Protein AF-A0A1I0L1R0-F1 (afdb_monomer_lite)

Structure (mmCIF, N/CA/C/O backbone):
data_AF-A0A1I0L1R0-F1
#
_entry.id   AF-A0A1I0L1R0-F1
#
loop_
_atom_site.group_PDB
_atom_site.id
_atom_site.type_symbol
_atom_site.label_atom_id
_atom_site.label_alt_id
_atom_site.label_comp_id
_atom_site.label_asym_id
_atom_site.label_entity_id
_atom_site.label_seq_id
_atom_site.pdbx_PDB_ins_code
_atom_site.Cartn_x
_atom_site.Cartn_y
_atom_site.Cartn_z
_atom_site.occupancy
_atom_site.B_iso_or_equiv
_atom_site.auth_seq_id
_atom_site.auth_comp_id
_atom_site.auth_asym_id
_atom_site.auth_atom_id
_atom_site.pdbx_PDB_model_num
ATOM 1 N N . LYS A 1 1 ? 3.692 9.859 8.288 1.00 63.09 1 LYS A N 1
ATOM 2 C CA . LYS A 1 1 ? 5.084 9.356 8.407 1.00 63.09 1 LYS A CA 1
ATOM 3 C C . LYS A 1 1 ? 5.254 7.915 7.910 1.00 63.09 1 LYS A C 1
ATOM 5 O O . LYS A 1 1 ? 5.755 7.766 6.807 1.00 63.09 1 LYS A O 1
ATOM 10 N N . SER A 1 2 ? 4.812 6.859 8.609 1.00 74.94 2 SER A N 1
ATOM 11 C CA . SER A 1 2 ? 5.102 5.467 8.178 1.00 74.94 2 SER A CA 1
ATOM 12 C C . SER A 1 2 ? 4.488 5.077 6.824 1.00 74.94 2 SER A C 1
ATOM 14 O O . SER A 1 2 ? 5.143 4.433 6.011 1.00 74.94 2 SER A O 1
ATOM 16 N N . TYR A 1 3 ? 3.26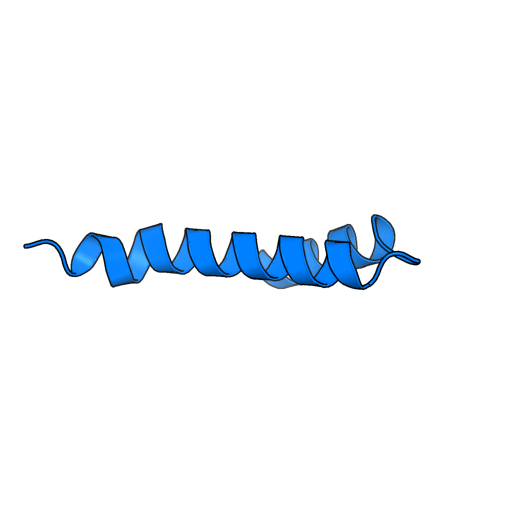3 5.528 6.538 1.00 78.06 3 TYR A N 1
ATOM 17 C CA . TYR A 1 3 ? 2.596 5.230 5.264 1.00 78.06 3 TYR A CA 1
ATOM 18 C C . TYR A 1 3 ? 3.191 5.992 4.065 1.00 78.06 3 TYR A C 1
ATOM 20 O O . TYR A 1 3 ? 3.189 5.497 2.943 1.00 78.06 3 TYR A O 1
ATOM 28 N N . GLU A 1 4 ? 3.739 7.190 4.275 1.00 86.50 4 GLU A N 1
ATOM 29 C CA . GLU A 1 4 ? 4.378 7.961 3.197 1.00 86.50 4 GLU A CA 1
ATOM 30 C C . GLU A 1 4 ? 5.696 7.326 2.764 1.00 86.50 4 GLU A C 1
ATOM 32 O O . GLU A 1 4 ? 5.922 7.161 1.569 1.00 86.50 4 GLU A O 1
ATOM 37 N N . LEU A 1 5 ? 6.515 6.891 3.727 1.00 91.44 5 LEU A N 1
ATOM 38 C CA . LEU A 1 5 ? 7.750 6.158 3.447 1.00 91.44 5 LEU A CA 1
ATOM 39 C C . LEU A 1 5 ? 7.471 4.829 2.736 1.00 91.44 5 LEU A C 1
ATOM 41 O O . LEU A 1 5 ? 8.191 4.471 1.807 1.00 91.44 5 LEU A O 1
ATOM 45 N N . LEU A 1 6 ? 6.392 4.134 3.114 1.00 88.88 6 LEU A N 1
ATOM 46 C CA . LEU A 1 6 ? 5.944 2.939 2.401 1.00 88.88 6 LEU A CA 1
ATOM 47 C C . LEU A 1 6 ? 5.623 3.252 0.935 1.00 88.88 6 LEU A C 1
ATOM 49 O O . LEU A 1 6 ? 6.095 2.547 0.051 1.00 88.88 6 LEU A O 1
ATOM 53 N N . LYS A 1 7 ? 4.860 4.319 0.659 1.00 88.19 7 LYS A N 1
ATOM 54 C CA . LYS A 1 7 ? 4.519 4.702 -0.720 1.00 88.19 7 LYS A CA 1
ATOM 55 C C . LYS A 1 7 ? 5.757 4.992 -1.565 1.00 88.19 7 LYS A C 1
ATOM 57 O O . LYS A 1 7 ? 5.776 4.576 -2.719 1.00 88.19 7 LYS A O 1
ATOM 62 N N . ILE A 1 8 ? 6.756 5.675 -1.002 1.00 92.38 8 ILE A N 1
ATOM 63 C CA . ILE A 1 8 ? 8.023 5.965 -1.691 1.00 92.38 8 ILE A CA 1
ATOM 64 C C . ILE A 1 8 ? 8.751 4.656 -2.008 1.00 92.38 8 ILE A C 1
ATOM 66 O O . ILE A 1 8 ? 9.025 4.378 -3.172 1.00 92.38 8 ILE A O 1
ATOM 70 N N . LYS A 1 9 ? 8.953 3.793 -1.005 1.00 91.75 9 LYS A N 1
ATOM 71 C CA . LYS A 1 9 ? 9.642 2.507 -1.178 1.00 91.75 9 LYS A CA 1
ATOM 72 C C . LYS A 1 9 ? 8.944 1.594 -2.191 1.00 91.75 9 LYS A C 1
ATOM 74 O O . LYS A 1 9 ? 9.600 0.955 -3.010 1.00 91.75 9 LYS A O 1
ATOM 79 N N . LEU A 1 10 ? 7.612 1.536 -2.159 1.00 91.56 10 LEU A N 1
ATOM 80 C CA . LEU A 1 10 ? 6.832 0.760 -3.123 1.00 91.56 10 LEU A CA 1
ATOM 81 C C . LEU A 1 10 ? 6.928 1.353 -4.534 1.00 91.56 10 LEU A C 1
ATOM 83 O O . LEU A 1 10 ? 7.021 0.592 -5.488 1.00 91.56 10 LEU A O 1
ATOM 87 N N . ALA A 1 11 ? 6.938 2.681 -4.683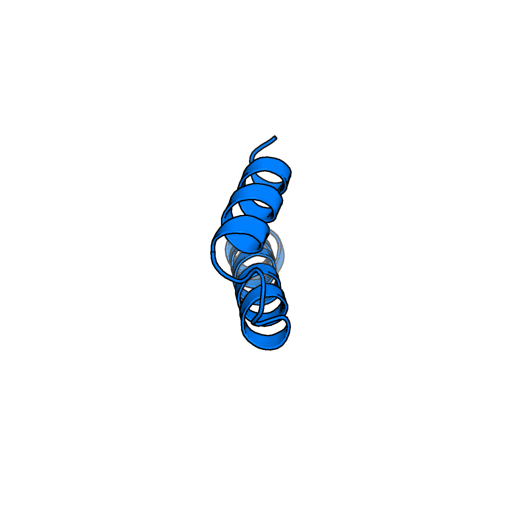 1.00 90.81 11 ALA A N 1
ATOM 88 C CA . ALA A 1 11 ? 7.074 3.325 -5.990 1.00 90.81 11 ALA A CA 1
ATOM 89 C C . ALA A 1 11 ? 8.467 3.099 -6.603 1.00 90.81 11 ALA A C 1
ATOM 91 O O . ALA A 1 11 ? 8.587 2.949 -7.815 1.00 90.81 11 ALA A O 1
ATOM 92 N N . GLU A 1 12 ? 9.511 3.037 -5.773 1.00 92.94 12 GLU A N 1
ATOM 93 C CA . GLU A 1 12 ? 10.863 2.668 -6.204 1.00 92.94 12 GLU A CA 1
ATOM 94 C C . GLU A 1 12 ? 10.950 1.189 -6.603 1.00 92.94 12 GLU A C 1
ATOM 96 O O . GLU A 1 12 ? 11.529 0.864 -7.637 1.00 92.94 12 GLU A O 1
ATOM 101 N N . THR A 1 13 ? 10.338 0.301 -5.812 1.00 92.62 13 THR A N 1
ATOM 102 C CA . THR A 1 13 ? 10.399 -1.160 -6.009 1.00 92.62 13 THR A CA 1
ATOM 103 C C . THR A 1 13 ? 9.569 -1.620 -7.209 1.00 92.62 13 THR A C 1
ATOM 105 O O . THR A 1 13 ? 10.018 -2.447 -7.995 1.00 92.62 13 THR A O 1
ATOM 108 N N . TYR A 1 14 ? 8.367 -1.067 -7.374 1.00 92.00 14 TYR A N 1
ATOM 109 C CA . TYR A 1 14 ? 7.375 -1.487 -8.369 1.00 92.00 14 TYR A CA 1
ATOM 110 C C . TYR A 1 14 ? 7.165 -0.427 -9.457 1.00 92.00 14 TYR A C 1
ATOM 112 O O . TYR A 1 14 ? 6.064 -0.243 -9.970 1.00 92.00 14 TYR A O 1
ATOM 120 N N . ARG A 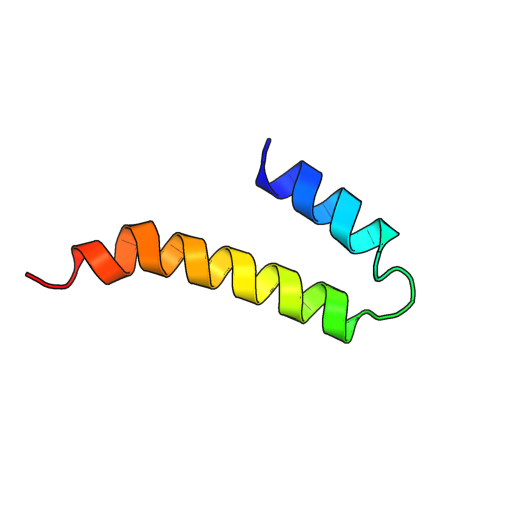1 15 ? 8.228 0.303 -9.814 1.00 88.62 15 ARG A N 1
ATOM 121 C CA . ARG A 1 15 ? 8.171 1.466 -10.718 1.00 88.62 15 ARG A CA 1
ATOM 122 C C . ARG A 1 15 ? 7.468 1.200 -12.054 1.00 88.62 15 ARG A C 1
ATOM 124 O O . ARG A 1 15 ? 6.828 2.099 -12.590 1.00 88.62 15 ARG A O 1
ATOM 131 N N . TYR A 1 16 ? 7.610 -0.013 -12.582 1.00 93.94 16 TYR A N 1
ATOM 132 C CA . TYR A 1 16 ? 7.026 -0.442 -13.857 1.00 93.94 16 TYR A CA 1
ATOM 133 C C . TYR A 1 16 ? 5.951 -1.522 -13.683 1.00 93.94 16 TYR A C 1
ATOM 135 O O . TYR A 1 16 ? 5.517 -2.118 -14.661 1.00 93.94 16 TYR A O 1
ATOM 143 N N . ASP A 1 17 ? 5.529 -1.769 -12.444 1.00 93.00 17 ASP A N 1
ATOM 144 C CA . ASP A 1 17 ? 4.582 -2.814 -12.076 1.00 93.00 17 ASP A CA 1
ATOM 145 C C . ASP A 1 17 ? 3.483 -2.211 -11.193 1.00 93.00 17 ASP A C 1
ATOM 147 O O . ASP A 1 17 ? 3.499 -2.261 -9.959 1.00 93.00 17 ASP A O 1
ATOM 151 N N . ILE A 1 18 ? 2.542 -1.540 -11.858 1.00 92.19 18 ILE A N 1
ATOM 152 C CA . ILE A 1 18 ? 1.469 -0.795 -11.193 1.00 92.19 18 ILE A CA 1
ATOM 153 C C . ILE A 1 18 ? 0.516 -1.709 -10.412 1.00 92.19 18 ILE A C 1
ATOM 155 O O . ILE A 1 18 ? -0.062 -1.286 -9.400 1.00 92.19 18 ILE A O 1
ATOM 159 N N . ASP A 1 19 ? 0.390 -2.958 -10.853 1.00 95.38 19 ASP A N 1
ATOM 160 C CA . ASP A 1 19 ? -0.480 -3.953 -10.244 1.00 95.38 19 ASP A CA 1
ATOM 161 C C . ASP A 1 19 ? 0.088 -4.364 -8.888 1.00 95.38 19 ASP A C 1
ATOM 163 O O . ASP A 1 19 ? -0.590 -4.206 -7.868 1.00 95.38 19 ASP A O 1
ATOM 167 N N . ASN A 1 20 ? 1.367 -4.754 -8.832 1.00 92.81 20 ASN A N 1
ATOM 168 C CA . ASN A 1 20 ? 2.009 -5.083 -7.561 1.00 92.81 20 ASN A CA 1
ATOM 169 C C . ASN A 1 20 ? 2.142 -3.859 -6.643 1.00 92.81 20 ASN A C 1
ATOM 171 O O . ASN A 1 20 ? 1.920 -3.970 -5.435 1.00 92.81 20 ASN A O 1
ATOM 175 N N . TYR A 1 21 ? 2.394 -2.661 -7.185 1.00 91.06 21 TYR A N 1
ATOM 176 C CA . TYR A 1 21 ? 2.357 -1.424 -6.393 1.00 91.06 21 TYR A CA 1
ATOM 177 C C . TYR A 1 21 ? 1.011 -1.232 -5.674 1.00 91.06 21 TYR A C 1
ATOM 179 O O . TYR A 1 21 ? 0.955 -0.818 -4.510 1.00 91.06 21 TYR A O 1
ATOM 187 N N . SER A 1 22 ? -0.091 -1.515 -6.369 1.00 92.75 22 SER A N 1
ATOM 188 C CA . SER A 1 22 ? -1.445 -1.355 -5.839 1.00 92.75 22 SER A CA 1
ATOM 189 C C . SER A 1 22 ? -1.816 -2.470 -4.862 1.00 92.75 22 SER A C 1
ATOM 191 O O . SER A 1 22 ? -2.386 -2.179 -3.805 1.00 92.75 22 SER A O 1
ATOM 193 N N . LEU A 1 23 ? -1.421 -3.711 -5.158 1.00 96.06 23 LEU A N 1
ATOM 194 C CA . LEU A 1 23 ? -1.609 -4.869 -4.286 1.00 96.06 23 LEU A CA 1
ATOM 195 C C . LEU A 1 23 ? -0.938 -4.651 -2.922 1.00 96.06 23 LEU A C 1
ATOM 197 O O . LEU A 1 23 ? -1.605 -4.700 -1.891 1.00 96.06 23 LEU A O 1
ATOM 201 N N . MET A 1 24 ? 0.346 -4.283 -2.907 1.00 93.31 24 MET A N 1
ATOM 202 C CA . MET A 1 24 ? 1.115 -4.130 -1.665 1.00 93.31 24 MET A CA 1
ATOM 203 C C . MET A 1 24 ? 0.592 -2.992 -0.775 1.00 93.31 24 MET A C 1
ATOM 205 O O . MET A 1 24 ? 0.586 -3.098 0.454 1.00 93.31 24 MET A O 1
ATOM 209 N N . LYS A 1 25 ? 0.097 -1.894 -1.367 1.00 92.56 25 LYS A N 1
ATOM 210 C CA . LYS A 1 25 ? -0.601 -0.846 -0.597 1.00 92.56 25 LYS A CA 1
ATOM 211 C C . LYS A 1 25 ? -1.889 -1.375 0.033 1.00 92.56 25 LYS A C 1
ATOM 213 O O . LYS A 1 25 ? -2.196 -1.026 1.172 1.00 92.56 25 LYS A O 1
ATOM 218 N N . THR A 1 26 ? -2.635 -2.189 -0.708 1.00 94.62 26 THR A N 1
ATOM 219 C CA . THR A 1 26 ? -3.909 -2.763 -0.261 1.00 94.62 26 THR A CA 1
ATOM 220 C C . THR A 1 26 ? -3.696 -3.738 0.892 1.00 94.62 26 THR A C 1
ATOM 222 O O . THR A 1 26 ? -4.415 -3.666 1.890 1.00 94.62 26 THR A O 1
ATOM 225 N N . GLU A 1 27 ? -2.669 -4.585 0.812 1.00 93.50 27 GLU A N 1
ATOM 226 C CA . GLU A 1 27 ? -2.285 -5.493 1.897 1.00 93.50 27 GLU A CA 1
ATOM 227 C C . GLU A 1 27 ? -1.919 -4.734 3.173 1.00 93.50 27 GLU A C 1
ATOM 229 O O . GLU A 1 27 ? -2.435 -5.050 4.245 1.00 93.50 27 GLU A O 1
ATOM 234 N N . PHE A 1 28 ? -1.103 -3.680 3.064 1.00 91.19 28 PHE A N 1
ATOM 235 C CA . PHE A 1 28 ? -0.730 -2.865 4.221 1.00 91.19 28 PHE A CA 1
ATOM 236 C C . PHE A 1 28 ? -1.948 -2.235 4.907 1.00 91.19 28 PHE A C 1
ATOM 238 O O . PHE A 1 28 ? -2.073 -2.288 6.131 1.00 91.19 28 PHE A O 1
ATOM 245 N N . VAL A 1 29 ? -2.862 -1.639 4.135 1.00 90.94 29 VAL A N 1
ATOM 246 C CA . VAL A 1 29 ? -4.078 -1.031 4.697 1.00 90.94 29 VAL A CA 1
ATOM 247 C C . VAL A 1 29 ? -4.957 -2.099 5.346 1.00 90.94 29 VAL A C 1
ATOM 249 O O . VAL A 1 29 ? -5.426 -1.900 6.465 1.00 90.94 29 VAL A O 1
ATOM 252 N N . THR A 1 30 ? -5.132 -3.247 4.691 1.00 93.56 30 THR A N 1
ATOM 253 C CA . THR A 1 30 ? -5.900 -4.379 5.226 1.00 93.56 30 THR A CA 1
ATOM 254 C C . THR A 1 30 ? -5.329 -4.874 6.555 1.00 93.56 30 THR A C 1
ATOM 256 O O . THR A 1 30 ? -6.078 -5.062 7.511 1.00 93.56 30 THR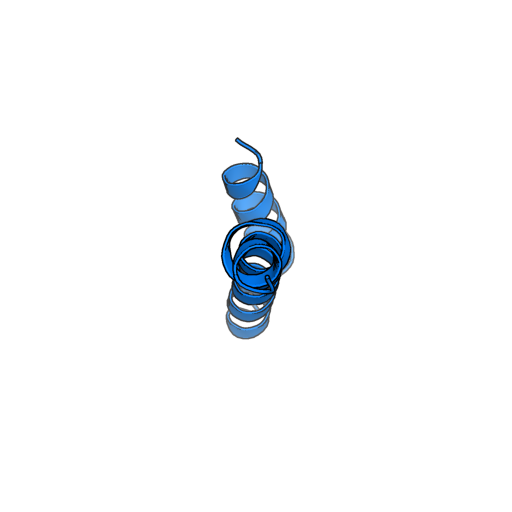 A O 1
ATOM 259 N N . ASP A 1 31 ? -4.008 -5.022 6.663 1.00 91.62 31 ASP A N 1
ATOM 260 C CA . ASP A 1 31 ? -3.329 -5.410 7.902 1.00 91.62 31 ASP A CA 1
ATOM 261 C C . ASP A 1 31 ? -3.558 -4.393 9.034 1.00 91.62 31 ASP A C 1
ATOM 263 O O . ASP A 1 31 ? -3.908 -4.773 10.155 1.00 91.62 31 ASP A O 1
ATOM 267 N N . VAL A 1 32 ? -3.452 -3.093 8.740 1.00 90.75 32 VAL A N 1
ATOM 268 C CA . VAL A 1 32 ? -3.749 -2.032 9.716 1.00 90.75 32 VAL A CA 1
ATOM 269 C C . VAL A 1 32 ? -5.202 -2.107 10.177 1.00 90.75 32 VAL A C 1
ATOM 271 O O . VAL A 1 32 ? -5.465 -2.051 11.380 1.00 90.75 32 VAL A O 1
ATOM 274 N N . LEU A 1 33 ? -6.152 -2.261 9.254 1.00 90.50 33 LEU A N 1
ATOM 275 C CA . LEU A 1 33 ? -7.576 -2.358 9.580 1.00 90.50 33 LEU A CA 1
ATOM 276 C C . LEU A 1 33 ? -7.879 -3.603 10.421 1.00 90.50 33 LEU A C 1
ATOM 278 O O . LEU A 1 33 ? -8.612 -3.511 11.409 1.00 90.50 33 LEU A O 1
ATOM 282 N N . ASN A 1 34 ? -7.260 -4.738 10.091 1.00 91.06 34 ASN A N 1
ATOM 283 C CA . ASN A 1 34 ? -7.357 -5.966 10.871 1.00 91.06 34 ASN A CA 1
ATOM 284 C C . ASN A 1 34 ? -6.824 -5.771 12.289 1.00 91.06 34 ASN A C 1
ATOM 286 O O . ASN A 1 34 ? -7.492 -6.147 13.248 1.00 91.06 34 ASN A O 1
ATOM 290 N N . LYS A 1 35 ? -5.666 -5.125 12.450 1.00 87.06 35 LYS A N 1
ATOM 291 C CA . LYS A 1 35 ? -5.051 -4.873 13.762 1.00 87.06 35 LYS A CA 1
ATOM 292 C C . LYS A 1 35 ? -5.806 -3.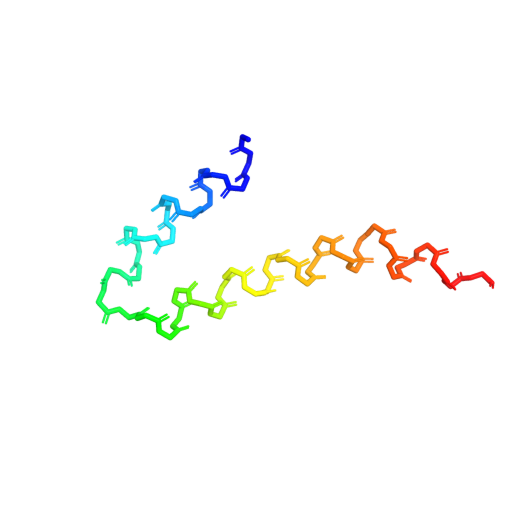857 14.618 1.00 87.06 35 LYS A C 1
ATOM 294 O O . LYS A 1 35 ? -5.669 -3.900 15.838 1.00 87.06 35 LYS A O 1
ATOM 299 N N . THR A 1 36 ? -6.571 -2.959 14.003 1.00 88.19 36 THR A N 1
ATOM 300 C CA . THR A 1 36 ? -7.225 -1.836 14.689 1.00 88.19 36 THR A CA 1
ATOM 301 C C . THR A 1 36 ? -8.730 -2.041 14.834 1.00 88.19 36 THR A C 1
ATOM 303 O O . THR A 1 36 ? -9.217 -2.277 15.935 1.00 88.19 36 THR A O 1
ATOM 306 N N . ILE A 1 37 ? -9.474 -1.961 13.731 1.00 85.69 37 ILE A N 1
ATOM 307 C CA . ILE A 1 37 ? -10.937 -1.866 13.723 1.00 85.69 37 ILE A CA 1
ATOM 308 C C . ILE A 1 37 ? -11.580 -3.251 13.756 1.00 85.69 37 ILE A C 1
ATOM 310 O O . ILE A 1 37 ? -12.522 -3.477 14.516 1.00 85.69 37 ILE A O 1
ATOM 314 N N . TYR A 1 38 ? -11.088 -4.191 12.948 1.00 83.44 38 TYR A N 1
ATOM 315 C CA . TYR A 1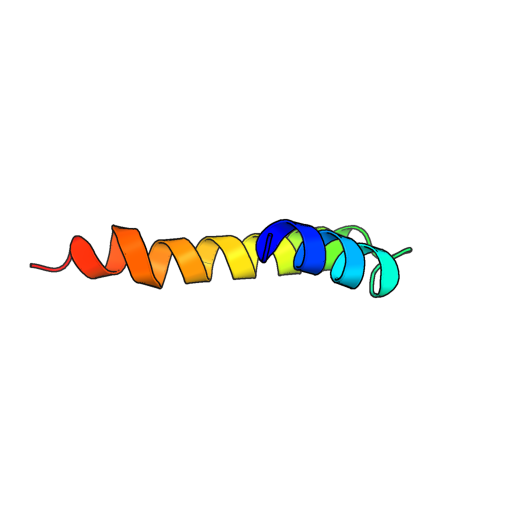 38 ? -11.761 -5.482 12.796 1.00 83.44 38 TYR A CA 1
ATOM 316 C C . TYR A 1 38 ? -11.470 -6.437 13.952 1.00 83.44 38 TYR A C 1
ATOM 318 O O . TYR A 1 38 ? -12.393 -7.086 14.438 1.00 83.44 38 TYR A O 1
ATOM 326 N N . ARG A 1 39 ? -10.245 -6.452 14.493 1.00 67.75 39 ARG A N 1
ATOM 327 C CA . ARG A 1 39 ? -9.942 -7.206 15.720 1.00 67.75 39 ARG A CA 1
ATOM 328 C C . ARG A 1 39 ? -10.670 -6.658 16.950 1.00 67.75 39 ARG A C 1
ATOM 330 O O . ARG A 1 39 ? -11.021 -7.433 17.831 1.00 67.75 39 ARG A O 1
ATOM 337 N N . ALA A 1 40 ? -10.937 -5.352 17.009 1.00 59.88 40 ALA A N 1
ATOM 338 C CA . ALA A 1 40 ? -11.680 -4.744 18.115 1.00 59.88 40 ALA A CA 1
ATOM 339 C C . ALA A 1 40 ? -13.190 -5.052 18.088 1.00 59.88 40 ALA A C 1
ATOM 341 O O . ALA A 1 40 ? -13.838 -4.972 19.128 1.00 59.88 40 ALA A O 1
ATOM 342 N N . LYS A 1 41 ? -13.750 -5.418 16.924 1.00 57.69 41 LYS A N 1
ATOM 343 C CA . LYS A 1 41 ? -15.172 -5.775 16.763 1.00 57.69 41 LYS A CA 1
ATOM 344 C C . LYS A 1 41 ? -15.510 -7.229 17.115 1.00 57.69 41 LYS A C 1
ATOM 346 O O . LYS A 1 41 ? -16.686 -7.574 17.112 1.00 57.69 41 LYS A O 1
ATOM 351 N N . GLY A 1 42 ? -14.517 -8.062 17.428 1.00 58.22 42 GLY A N 1
ATOM 352 C CA . GLY A 1 42 ? -14.720 -9.401 17.985 1.00 58.22 42 GLY A CA 1
ATOM 353 C C . GLY A 1 42 ? -14.767 -9.366 19.514 1.00 58.22 42 GLY A C 1
ATOM 354 O O . GLY A 1 42 ? -13.789 -9.738 20.159 1.00 58.22 42 GLY A O 1
ATOM 355 N N . LYS A 1 43 ? -15.873 -8.882 20.081 1.00 44.66 43 LYS A N 1
ATOM 356 C CA . LYS A 1 43 ? -16.279 -9.118 21.472 1.00 44.66 43 LYS A CA 1
ATOM 357 C C . LYS A 1 43 ? -17.705 -9.633 21.478 1.00 44.66 43 LYS A C 1
ATOM 359 O O . LYS A 1 43 ? -18.518 -9.038 20.738 1.00 44.66 43 LYS A O 1
#

pLDDT: mean 85.98, std 12.03, range [44.66, 96.06]

Radius of gyration: 12.75 Å; chains: 1; bounding box: 27×19×35 Å

Sequence (43 aa):
KSYELLKIKLAETYRYDIDNYSLMKTEFVTDVLNKTIYRAKGK

Secondary structure (DSSP, 8-state):
-HHHHHHHHHHHHTTT-HHHHHHHHHHHHHHHHIIIIIHHT--

Foldseek 3Di:
DVLVVVLVVLCVVCVPPVPVSVVVSVVVVVVVCVVPPVVVPPD